Protein AF-A0A945NA41-F1 (afdb_monomer)

pLDDT: mean 89.03, std 14.98, range [33.72, 98.69]

Foldseek 3Di:
DDDPDVPPQALDFDWDWAADVPGPFIWIWFQAQCVLVVVAFSTDTDTDHGFDADPNHTDDDQADDDDPPRVVLVVQLVVQSVVDPRRNPFDPPQDDHRLCSVLSSCVRRVVRVGDDDPSSRNSVVND

Sequence (127 aa):
ADTWGWRGWFAIHTWIAAKRTGESNYKVYDVVGWRGYSGHPVMRITQDIPDRYWFGEKPRLIKEHRGEGVDDLIDAVDKAADAYPWKTTYKPFPGPNSNTFTAWIAKHVPELELALPFSAIGSGYVE

Nearest PDB structures (foldseek):
  8tqv-assembly2_B  TM=2.430E-01  e=1.225E+00  Mycobacterium tuberculosis H37Rv
  8tqv-assembly1_A  TM=2.205E-01  e=3.169E+00  Mycobacterium tuberculosis H37Rv

Radius of gyration: 14.48 Å; Cα contacts (8 Å, |Δi|>4): 191; chains: 1; bounding box: 37×35×36 Å

Mean predicted aligned error: 4.95 Å

Structure (mmCIF, N/CA/C/O backbone):
data_AF-A0A945NA41-F1
#
_entry.id   AF-A0A945NA41-F1
#
loop_
_atom_site.group_PDB
_atom_site.id
_atom_site.type_symbol
_atom_site.label_atom_id
_atom_site.label_alt_id
_atom_site.label_comp_id
_atom_site.label_asym_id
_atom_site.label_entity_id
_atom_site.label_seq_id
_atom_site.pdbx_PDB_ins_code
_atom_site.Cartn_x
_atom_site.Cartn_y
_atom_site.Cartn_z
_atom_site.occupancy
_atom_site.B_iso_or_equiv
_atom_site.auth_seq_id
_atom_site.auth_comp_id
_atom_site.auth_asym_id
_atom_site.auth_atom_id
_atom_site.pdbx_PDB_model_num
ATOM 1 N N . ALA A 1 1 ? 15.112 24.136 -6.008 1.00 39.28 1 ALA A N 1
ATOM 2 C CA . ALA A 1 1 ? 16.103 23.215 -5.423 1.00 39.28 1 ALA A CA 1
ATOM 3 C C . ALA A 1 1 ? 16.226 22.022 -6.353 1.00 39.28 1 ALA A C 1
ATOM 5 O O . ALA A 1 1 ? 15.224 21.627 -6.941 1.00 39.28 1 ALA A O 1
ATOM 6 N N . ASP A 1 2 ? 17.444 21.547 -6.562 1.00 33.72 2 ASP A N 1
ATOM 7 C CA . ASP A 1 2 ? 17.819 20.827 -7.778 1.00 33.72 2 ASP A CA 1
ATOM 8 C C . ASP A 1 2 ? 17.432 19.345 -7.787 1.00 33.72 2 ASP A C 1
ATOM 10 O O . ASP A 1 2 ? 17.391 18.670 -6.756 1.00 33.72 2 ASP A O 1
ATOM 14 N N . THR A 1 3 ? 17.155 18.828 -8.985 1.00 35.44 3 THR A N 1
ATOM 15 C CA . THR A 1 3 ? 16.677 17.461 -9.219 1.00 35.44 3 THR A CA 1
ATOM 16 C C . THR A 1 3 ? 17.778 16.420 -9.008 1.00 35.44 3 THR A C 1
ATOM 18 O O . THR A 1 3 ? 18.441 15.987 -9.955 1.00 35.44 3 THR A O 1
ATOM 21 N N . TRP A 1 4 ? 17.947 15.973 -7.763 1.00 39.78 4 TRP A N 1
ATOM 22 C CA . TRP A 1 4 ? 18.799 14.837 -7.400 1.00 39.78 4 TRP A CA 1
ATOM 23 C C . TRP A 1 4 ? 18.200 13.492 -7.863 1.00 39.78 4 TRP A C 1
ATOM 25 O O . TRP A 1 4 ? 17.640 12.722 -7.086 1.00 39.78 4 TRP A O 1
ATOM 35 N N . GLY A 1 5 ? 18.358 13.193 -9.155 1.00 47.72 5 GLY A N 1
ATOM 36 C CA . GLY A 1 5 ? 17.996 11.908 -9.765 1.00 47.72 5 GLY A CA 1
ATOM 37 C C . GLY A 1 5 ? 16.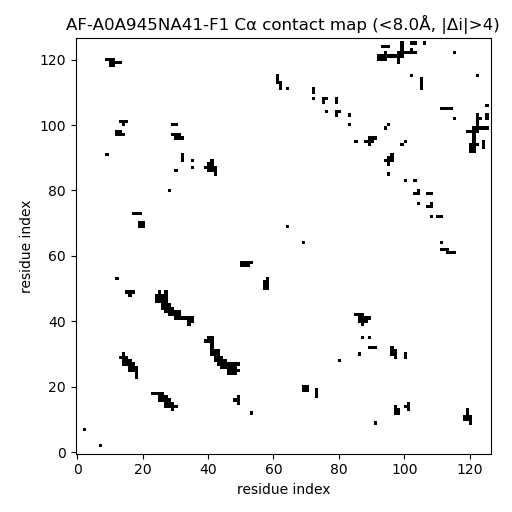663 11.901 -10.528 1.00 47.72 5 GLY A C 1
ATOM 38 O O . GLY A 1 5 ? 15.790 12.739 -10.334 1.00 47.72 5 GLY A O 1
ATOM 39 N N . TRP A 1 6 ? 16.513 10.927 -11.432 1.00 43.31 6 TRP A N 1
ATOM 40 C CA . TRP A 1 6 ? 15.491 10.892 -12.484 1.00 43.31 6 TRP A CA 1
ATOM 41 C C . TRP A 1 6 ? 14.220 10.029 -12.291 1.00 43.31 6 TRP A C 1
ATOM 43 O O . TRP A 1 6 ? 13.378 10.041 -13.177 1.00 43.31 6 TRP A O 1
ATOM 53 N N . ARG A 1 7 ? 13.931 9.217 -11.264 1.00 47.75 7 ARG A N 1
ATOM 54 C CA . ARG A 1 7 ? 14.354 9.099 -9.850 1.00 47.75 7 ARG A CA 1
ATOM 55 C C . ARG A 1 7 ? 14.036 10.292 -8.935 1.00 47.75 7 ARG A C 1
ATOM 57 O O . ARG A 1 7 ? 14.367 10.225 -7.762 1.00 47.75 7 ARG A O 1
ATOM 64 N N . GLY A 1 8 ? 13.224 11.246 -9.396 1.00 50.47 8 GLY A N 1
ATOM 65 C CA . GLY A 1 8 ? 12.404 12.129 -8.551 1.00 50.47 8 GLY A CA 1
ATOM 66 C C . GLY A 1 8 ? 11.145 11.432 -8.003 1.00 50.47 8 GLY A C 1
ATOM 67 O O . GLY A 1 8 ? 10.056 11.981 -8.092 1.00 50.47 8 GLY A O 1
ATOM 68 N N . TRP A 1 9 ? 11.293 10.188 -7.532 1.00 47.88 9 TRP A N 1
ATOM 69 C CA . TRP A 1 9 ? 10.380 9.442 -6.642 1.00 47.88 9 TRP A CA 1
ATOM 70 C C . TRP A 1 9 ? 8.880 9.275 -6.982 1.00 47.88 9 TRP A C 1
ATOM 72 O O . TRP A 1 9 ? 8.164 8.654 -6.198 1.00 47.88 9 TRP A O 1
ATOM 82 N N . PHE A 1 10 ? 8.462 9.675 -8.189 1.00 53.94 10 PHE A N 1
ATOM 83 C CA . PHE A 1 10 ? 7.085 9.685 -8.719 1.00 53.94 10 PHE A CA 1
ATOM 84 C C . PHE A 1 10 ? 6.205 10.760 -8.080 1.00 53.94 10 PHE A C 1
ATOM 86 O O . PHE A 1 10 ? 6.318 11.058 -6.896 1.00 53.94 10 PHE A O 1
ATOM 93 N N . ALA A 1 11 ? 5.344 11.375 -8.903 1.00 66.12 11 ALA A N 1
ATOM 94 C CA . ALA A 1 11 ? 4.624 12.604 -8.552 1.00 66.12 11 ALA A CA 1
ATOM 95 C C . ALA A 1 11 ? 3.759 12.470 -7.285 1.00 66.12 11 ALA A C 1
ATOM 97 O O . ALA A 1 11 ? 3.554 13.457 -6.585 1.00 66.12 11 ALA A O 1
ATOM 98 N N . ILE A 1 12 ? 3.314 11.247 -6.980 1.00 81.56 12 ILE A N 1
ATOM 99 C CA . ILE A 1 12 ? 3.057 10.770 -5.619 1.00 81.56 12 ILE A CA 1
ATOM 100 C C . ILE A 1 12 ? 3.550 9.321 -5.475 1.00 81.56 12 ILE A C 1
ATOM 102 O O . ILE A 1 12 ? 3.556 8.555 -6.445 1.00 81.56 12 ILE A O 1
ATOM 106 N N . HIS A 1 13 ? 3.891 8.940 -4.243 1.00 91.50 13 HIS A N 1
ATOM 107 C CA . HIS A 1 13 ? 3.971 7.550 -3.791 1.00 91.50 13 HIS A CA 1
ATOM 108 C C . HIS A 1 13 ? 2.708 7.221 -2.984 1.00 91.50 13 HIS A C 1
ATOM 110 O O . HIS A 1 13 ? 2.206 8.077 -2.257 1.00 91.50 13 HIS A O 1
ATOM 116 N N . THR A 1 14 ? 2.184 6.002 -3.120 1.00 94.81 14 THR A N 1
ATOM 117 C CA . THR A 1 14 ? 0.938 5.572 -2.466 1.00 94.81 14 THR A CA 1
ATOM 118 C C . THR A 1 14 ? 1.107 4.209 -1.800 1.00 94.81 14 THR A C 1
ATOM 120 O O . THR A 1 14 ? 1.792 3.328 -2.317 1.00 94.81 14 THR A O 1
ATOM 123 N N . TRP A 1 15 ? 0.477 4.047 -0.640 1.00 97.25 15 TRP A N 1
ATOM 124 C CA . TRP A 1 15 ? 0.457 2.829 0.169 1.00 97.25 15 TRP A CA 1
ATOM 125 C C . TRP A 1 15 ? -0.926 2.665 0.801 1.00 97.25 15 TRP A C 1
ATOM 127 O O . TRP A 1 15 ? -1.760 3.571 0.728 1.00 97.25 15 TRP A O 1
ATOM 137 N N . ILE A 1 16 ? -1.164 1.521 1.438 1.00 98.38 16 ILE A N 1
ATOM 138 C CA . ILE A 1 16 ? -2.334 1.306 2.297 1.00 98.38 16 ILE A CA 1
ATOM 139 C C . ILE A 1 16 ? -1.844 1.104 3.729 1.00 98.38 16 ILE A C 1
ATOM 141 O O . ILE A 1 16 ? -0.829 0.445 3.951 1.00 98.38 16 ILE A O 1
ATOM 145 N N . ALA A 1 17 ? -2.570 1.658 4.698 1.00 98.38 17 ALA A N 1
ATOM 146 C CA . ALA A 1 17 ? -2.370 1.399 6.116 1.00 98.38 17 ALA A CA 1
ATOM 147 C C . ALA A 1 17 ? -3.681 0.889 6.726 1.00 98.38 17 ALA A C 1
ATOM 149 O O . ALA A 1 17 ? -4.715 1.544 6.616 1.00 98.38 17 ALA A O 1
ATOM 150 N N . ALA A 1 18 ? -3.627 -0.277 7.360 1.00 98.31 18 ALA A N 1
ATOM 151 C CA . ALA A 1 18 ? -4.747 -0.948 8.011 1.00 98.31 18 ALA A CA 1
ATOM 152 C C . ALA A 1 18 ? -4.488 -1.096 9.511 1.00 98.31 18 ALA A C 1
ATOM 154 O O . ALA A 1 18 ? -3.337 -1.197 9.934 1.00 98.31 18 ALA A O 1
ATOM 155 N N . LYS A 1 19 ? -5.554 -1.149 10.309 1.00 98.12 19 LYS A N 1
ATOM 156 C CA . LYS A 1 19 ? -5.506 -1.525 11.725 1.00 98.12 19 LYS A CA 1
ATOM 157 C C . LYS A 1 19 ? -6.869 -2.066 12.134 1.00 98.12 19 LYS A C 1
ATOM 159 O O . LYS A 1 19 ? -7.857 -1.343 12.005 1.00 98.12 19 LYS A O 1
ATOM 164 N N . ARG A 1 20 ? -6.906 -3.311 12.596 1.00 97.75 20 ARG A N 1
ATOM 165 C CA . ARG A 1 20 ? -8.132 -4.036 12.944 1.00 97.75 20 ARG A CA 1
ATOM 166 C C . ARG A 1 20 ? -8.749 -3.543 14.251 1.00 97.75 20 ARG A C 1
ATOM 168 O O . ARG A 1 20 ? -8.113 -2.820 15.035 1.00 97.75 20 ARG A O 1
ATOM 175 N N . THR A 1 21 ? -9.987 -3.947 14.511 1.00 96.94 21 THR A N 1
ATOM 176 C CA . THR A 1 21 ? -10.659 -3.690 15.791 1.00 96.94 21 THR A CA 1
ATOM 177 C C . THR A 1 21 ? -9.823 -4.253 16.946 1.00 96.94 21 THR A C 1
ATOM 179 O O . THR A 1 21 ? -9.434 -5.416 16.952 1.00 96.94 21 THR A O 1
ATOM 182 N N . GLY A 1 22 ? -9.502 -3.405 17.927 1.00 95.75 22 GLY A N 1
ATOM 183 C CA . GLY A 1 22 ? -8.657 -3.762 19.075 1.00 95.75 22 GLY A CA 1
ATOM 184 C C . GLY A 1 22 ? -7.139 -3.762 18.829 1.00 95.75 22 GLY A C 1
ATOM 185 O O . GLY A 1 22 ? -6.387 -3.781 19.803 1.00 95.75 22 GLY A O 1
ATOM 186 N N . GLU A 1 23 ? -6.649 -3.669 17.586 1.00 96.50 23 GLU A N 1
ATOM 187 C CA . GLU A 1 23 ? -5.202 -3.603 17.327 1.00 96.50 23 GLU A CA 1
ATOM 188 C C . GLU A 1 23 ? -4.588 -2.268 17.783 1.00 96.50 23 GLU A C 1
ATOM 190 O O . GLU A 1 23 ? -5.155 -1.184 17.608 1.00 96.50 23 GLU A O 1
ATOM 195 N N . SER A 1 24 ? -3.375 -2.335 18.334 1.00 96.44 24 SER A N 1
ATOM 196 C CA . SER A 1 24 ? -2.611 -1.174 18.808 1.00 96.44 24 SER A CA 1
ATOM 197 C C . SER A 1 24 ? -1.719 -0.535 17.736 1.00 96.44 24 SER A C 1
ATOM 199 O O . SER A 1 24 ? -1.435 0.657 17.823 1.00 96.44 24 SER A O 1
ATOM 201 N N . ASN A 1 25 ? -1.314 -1.286 16.707 1.00 97.12 25 ASN A N 1
ATOM 202 C CA . ASN A 1 25 ? -0.368 -0.858 15.670 1.00 97.12 25 ASN A CA 1
ATOM 203 C C . ASN A 1 25 ? -0.982 -0.975 14.270 1.00 97.12 25 ASN A C 1
ATOM 205 O O . ASN A 1 25 ? -1.847 -1.817 14.063 1.00 97.12 25 ASN A O 1
ATOM 209 N N . TYR A 1 26 ? -0.514 -0.180 13.303 1.00 98.31 26 TYR A N 1
ATOM 210 C CA . TYR A 1 26 ? -0.933 -0.324 11.906 1.00 98.31 26 TYR A CA 1
ATOM 211 C C . TYR A 1 26 ? -0.071 -1.354 11.161 1.00 98.31 26 TYR A C 1
ATOM 213 O O . TYR A 1 26 ? 1.142 -1.441 11.367 1.00 98.31 26 TYR A O 1
ATOM 221 N N . LYS A 1 27 ? -0.702 -2.082 10.239 1.00 98.25 27 LYS A N 1
ATOM 222 C CA . LYS A 1 27 ? -0.076 -2.855 9.163 1.00 98.25 27 LYS A CA 1
ATOM 223 C C . LYS A 1 27 ? -0.042 -1.980 7.904 1.00 98.25 27 LYS A C 1
ATOM 225 O O . LYS A 1 27 ? -1.086 -1.512 7.455 1.00 98.25 27 LYS A O 1
ATOM 230 N N . VAL A 1 28 ? 1.136 -1.760 7.326 1.00 98.38 28 VAL A N 1
ATOM 231 C CA . VAL A 1 28 ? 1.326 -1.018 6.070 1.00 98.38 28 VAL A CA 1
ATOM 232 C C . VAL A 1 28 ? 1.676 -1.974 4.934 1.00 98.38 28 VAL A C 1
ATOM 234 O O . VAL A 1 28 ? 2.510 -2.868 5.097 1.00 98.38 28 VAL A O 1
ATOM 237 N N . TYR A 1 29 ? 1.037 -1.746 3.786 1.00 98.50 29 TYR A N 1
ATOM 238 C CA . TYR A 1 29 ? 1.253 -2.445 2.523 1.00 98.50 29 TYR A CA 1
ATOM 239 C C . TYR A 1 29 ? 1.821 -1.450 1.503 1.00 98.50 29 TYR A C 1
ATOM 241 O O . TYR A 1 29 ? 1.140 -0.484 1.140 1.00 98.50 29 TYR A O 1
ATOM 249 N N . ASP A 1 30 ? 3.049 -1.669 1.035 1.00 96.00 30 ASP A N 1
ATOM 250 C CA . ASP A 1 30 ? 3.719 -0.780 0.080 1.00 96.00 30 ASP A CA 1
ATOM 251 C C . ASP A 1 30 ? 4.531 -1.527 -0.993 1.00 96.00 30 ASP A C 1
ATOM 253 O O . ASP A 1 30 ? 4.827 -2.718 -0.882 1.00 96.00 30 ASP A O 1
ATOM 257 N N . VAL A 1 31 ? 4.864 -0.818 -2.083 1.00 96.12 31 VAL A N 1
ATOM 258 C CA . VAL A 1 31 ? 5.741 -1.308 -3.162 1.00 96.12 31 VAL A CA 1
ATOM 259 C C . VAL A 1 31 ? 6.888 -0.324 -3.395 1.00 96.12 31 VAL A C 1
ATOM 261 O O . VAL A 1 31 ? 6.708 0.814 -3.829 1.00 96.12 31 VAL A O 1
ATOM 264 N N . VAL A 1 32 ? 8.091 -0.797 -3.087 1.00 92.88 32 VAL A N 1
ATOM 265 C CA . VAL A 1 32 ? 9.243 -0.014 -2.633 1.00 92.88 32 VAL A CA 1
ATOM 266 C C . VAL A 1 32 ? 10.472 -0.478 -3.426 1.00 92.88 32 VAL A C 1
ATOM 268 O O . VAL A 1 32 ? 11.223 -1.365 -3.019 1.00 92.88 32 VAL A O 1
ATOM 271 N N . GLY A 1 33 ? 10.648 0.085 -4.626 1.00 89.69 33 GLY A N 1
ATOM 272 C CA . GLY A 1 33 ? 11.473 -0.511 -5.688 1.00 89.69 33 GLY A CA 1
ATOM 273 C C . GLY A 1 33 ? 12.948 -0.775 -5.360 1.00 89.69 33 GLY A C 1
ATOM 274 O O . GLY A 1 33 ? 13.532 -1.712 -5.899 1.00 89.69 33 GLY A O 1
ATOM 275 N N . TRP A 1 34 ? 13.563 -0.008 -4.455 1.00 88.88 34 TRP A N 1
ATOM 276 C CA . TRP A 1 34 ? 14.980 -0.182 -4.111 1.00 88.88 34 TRP A CA 1
ATOM 277 C C . TRP A 1 34 ? 15.256 -1.398 -3.219 1.00 88.88 34 TRP A C 1
ATOM 279 O O . TRP A 1 34 ? 16.403 -1.834 -3.149 1.00 88.88 34 TRP A O 1
ATOM 289 N N . ARG A 1 35 ? 14.223 -2.008 -2.616 1.00 91.69 35 ARG A N 1
ATOM 290 C CA . ARG A 1 35 ? 14.336 -3.300 -1.912 1.00 91.69 35 ARG A CA 1
ATOM 291 C C . ARG A 1 35 ? 14.883 -4.406 -2.823 1.00 91.69 35 ARG A C 1
ATOM 293 O O . ARG A 1 35 ? 15.652 -5.248 -2.363 1.00 91.69 35 ARG A O 1
ATOM 300 N N . GLY A 1 36 ? 14.560 -4.343 -4.118 1.00 90.19 36 GLY A N 1
ATOM 301 C CA . GLY A 1 36 ? 15.058 -5.276 -5.128 1.00 90.19 36 GLY A CA 1
ATOM 302 C C . GLY A 1 36 ? 16.578 -5.227 -5.317 1.00 90.19 36 GLY A C 1
ATOM 303 O O . GLY A 1 36 ? 17.179 -6.258 -5.604 1.00 90.19 36 GLY A O 1
ATOM 304 N N . TYR A 1 37 ? 17.234 -4.082 -5.072 1.00 89.06 37 TYR A N 1
ATOM 305 C CA . TYR A 1 37 ? 18.703 -3.989 -5.122 1.00 89.06 37 TYR A CA 1
ATOM 306 C C . TYR A 1 37 ? 19.390 -4.769 -3.986 1.00 89.06 37 TYR A C 1
ATOM 308 O O . TYR A 1 37 ? 20.573 -5.076 -4.089 1.00 89.06 37 TYR A O 1
ATOM 316 N N . SER A 1 38 ? 18.656 -5.109 -2.920 1.00 90.62 38 SER A N 1
ATOM 317 C CA . SER A 1 38 ? 19.116 -5.964 -1.816 1.00 90.62 38 SER A CA 1
ATOM 318 C C . SER A 1 38 ? 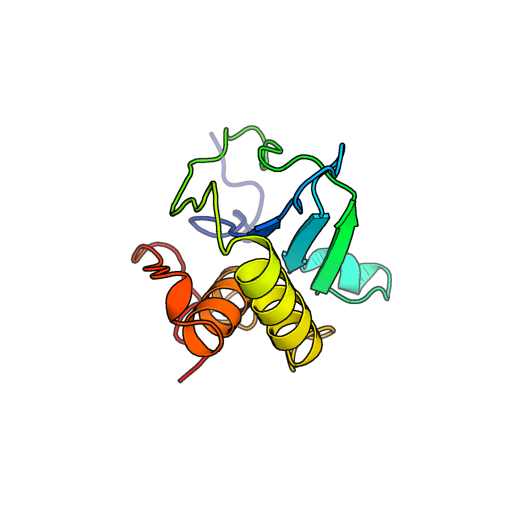18.555 -7.392 -1.898 1.00 90.62 38 SER A C 1
ATOM 320 O O . SER A 1 38 ? 18.595 -8.122 -0.914 1.00 90.62 38 SER A O 1
ATOM 322 N N . GLY A 1 39 ? 17.992 -7.794 -3.046 1.00 91.81 39 GLY A N 1
ATOM 323 C CA . GLY A 1 39 ? 17.412 -9.129 -3.245 1.00 91.81 39 GLY A CA 1
ATOM 324 C C . GLY A 1 39 ? 16.088 -9.379 -2.511 1.00 91.81 39 GLY A C 1
ATOM 325 O O . GLY A 1 39 ? 15.595 -10.505 -2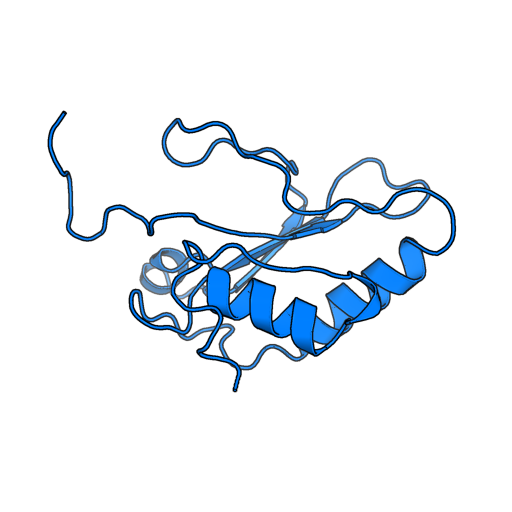.508 1.00 91.81 39 GLY A O 1
ATOM 326 N N . HIS A 1 40 ? 15.489 -8.359 -1.891 1.00 94.50 40 HIS A N 1
ATOM 327 C CA . HIS A 1 40 ? 14.199 -8.486 -1.215 1.00 94.50 40 HIS A CA 1
ATOM 328 C C . HIS A 1 40 ? 13.023 -8.250 -2.179 1.00 94.50 40 HIS A C 1
ATOM 330 O O . HIS A 1 40 ? 13.149 -7.451 -3.111 1.00 94.50 40 HIS A O 1
ATOM 336 N N . PRO A 1 41 ? 11.842 -8.849 -1.916 1.00 95.81 41 PRO A N 1
ATOM 337 C CA . PRO A 1 41 ? 10.597 -8.447 -2.561 1.00 95.81 41 PRO A CA 1
ATOM 338 C C . PRO A 1 41 ? 10.390 -6.932 -2.470 1.00 95.81 41 PRO A C 1
ATOM 340 O O . PRO A 1 41 ? 10.605 -6.324 -1.415 1.00 95.81 41 PRO A O 1
ATOM 343 N N . VAL A 1 42 ? 9.985 -6.331 -3.589 1.00 95.81 42 VAL A N 1
ATOM 344 C CA . VAL A 1 42 ? 9.679 -4.897 -3.673 1.00 95.81 42 VAL A CA 1
ATOM 345 C C . VAL A 1 42 ? 8.352 -4.584 -3.001 1.00 95.81 42 VAL A C 1
ATOM 347 O O . VAL A 1 42 ? 8.215 -3.504 -2.441 1.00 95.81 42 VAL A O 1
ATOM 350 N N . MET A 1 43 ? 7.415 -5.532 -3.002 1.00 97.62 43 MET A N 1
ATOM 351 C CA . MET A 1 43 ? 6.204 -5.472 -2.192 1.00 97.62 43 MET A CA 1
ATOM 352 C C . MET A 1 43 ? 6.509 -5.883 -0.746 1.00 97.62 43 MET A C 1
ATOM 354 O O . MET A 1 43 ? 7.243 -6.848 -0.511 1.00 97.62 43 MET A O 1
ATOM 358 N N . ARG A 1 44 ? 5.972 -5.133 0.218 1.00 96.44 44 ARG A N 1
ATOM 359 C CA . ARG A 1 44 ? 6.141 -5.345 1.661 1.00 96.44 44 ARG A CA 1
ATOM 360 C C . ARG A 1 44 ? 4.780 -5.252 2.354 1.00 96.44 44 ARG A C 1
ATOM 362 O O . ARG A 1 44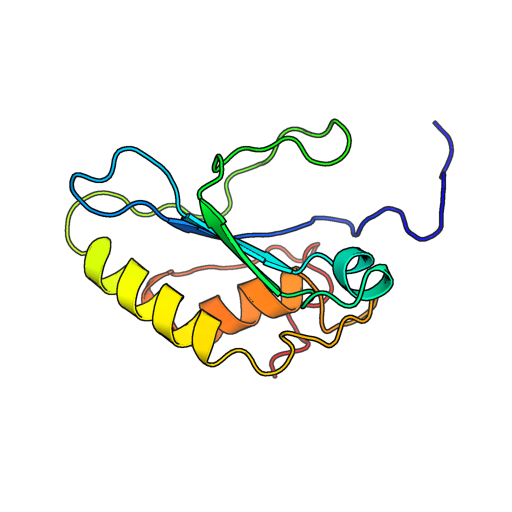 ? 3.977 -4.376 2.052 1.00 96.44 44 ARG A O 1
ATOM 369 N N . ILE A 1 45 ? 4.576 -6.141 3.325 1.00 97.88 45 ILE A N 1
ATOM 370 C CA . ILE A 1 45 ? 3.551 -6.046 4.369 1.00 97.88 45 ILE A CA 1
ATOM 371 C C . ILE A 1 45 ? 4.301 -6.052 5.700 1.00 97.88 45 ILE A C 1
ATOM 373 O O . ILE A 1 45 ? 5.156 -6.914 5.911 1.00 97.88 45 ILE A O 1
ATOM 377 N N . THR A 1 46 ? 4.050 -5.086 6.580 1.00 97.12 46 THR A N 1
ATOM 378 C CA . THR A 1 46 ? 4.734 -5.000 7.883 1.00 97.12 46 THR A CA 1
ATOM 379 C C . THR A 1 46 ? 3.958 -4.140 8.868 1.00 97.12 46 THR A C 1
ATOM 381 O O . THR A 1 46 ? 3.177 -3.286 8.463 1.00 97.12 46 THR A O 1
ATOM 384 N N . GLN A 1 47 ? 4.230 -4.300 10.161 1.00 97.88 47 GLN A N 1
ATOM 385 C CA . GLN A 1 47 ? 3.890 -3.280 11.146 1.00 97.88 47 GLN A CA 1
ATOM 386 C C . GLN A 1 47 ? 4.686 -1.991 10.852 1.00 97.88 47 GLN A C 1
ATOM 388 O O . GLN A 1 47 ? 5.898 -2.064 10.628 1.00 97.88 47 GLN A O 1
ATOM 393 N N . ASP A 1 48 ? 4.017 -0.836 10.807 1.00 96.31 48 ASP A N 1
ATOM 394 C CA . ASP A 1 48 ? 4.609 0.493 10.555 1.00 96.31 48 ASP A CA 1
ATOM 395 C C . ASP A 1 48 ? 3.639 1.609 11.031 1.00 96.31 48 ASP A C 1
ATOM 397 O O . ASP A 1 48 ? 2.565 1.319 11.562 1.00 96.31 48 ASP A O 1
ATOM 401 N N . ILE A 1 49 ? 3.994 2.885 10.851 1.00 96.12 49 ILE A N 1
ATOM 402 C CA . ILE A 1 49 ? 3.089 4.034 11.051 1.00 96.12 49 ILE A CA 1
ATOM 403 C C . ILE A 1 49 ? 2.352 4.397 9.744 1.00 96.12 49 ILE A C 1
ATOM 405 O O . ILE A 1 49 ? 2.938 4.275 8.666 1.00 96.12 49 ILE A O 1
ATOM 409 N N . PRO A 1 50 ? 1.088 4.865 9.801 1.00 95.69 50 PRO A N 1
ATOM 410 C CA . PRO A 1 50 ? 0.281 5.122 8.604 1.00 95.69 50 PRO A CA 1
ATOM 411 C C . PRO A 1 50 ? 0.714 6.384 7.839 1.00 95.69 50 PRO A C 1
ATOM 413 O O . PRO A 1 50 ? 0.510 6.471 6.630 1.00 95.69 50 PRO A O 1
ATOM 416 N N . ASP A 1 51 ? 1.308 7.353 8.537 1.00 94.00 51 ASP A N 1
ATOM 417 C CA . ASP A 1 51 ? 1.576 8.726 8.101 1.00 94.00 51 ASP A CA 1
ATOM 418 C C . ASP A 1 51 ? 3.081 9.056 8.045 1.00 94.00 51 ASP A C 1
ATOM 420 O O . ASP A 1 51 ? 3.512 10.195 8.244 1.00 94.00 51 ASP A O 1
ATOM 424 N N . ARG A 1 52 ? 3.898 8.049 7.712 1.00 90.88 52 ARG A N 1
ATOM 425 C CA . ARG A 1 52 ? 5.339 8.193 7.469 1.00 90.88 52 ARG A CA 1
ATOM 426 C C . ARG A 1 52 ? 5.626 9.284 6.424 1.00 90.88 52 ARG A C 1
ATOM 428 O O . ARG A 1 52 ? 5.122 9.239 5.305 1.00 90.88 52 ARG A O 1
ATOM 435 N N . TYR A 1 53 ? 6.500 10.230 6.774 1.00 89.56 53 TYR A N 1
ATOM 436 C CA . TYR A 1 53 ? 7.007 11.251 5.850 1.00 89.56 53 TYR A CA 1
ATOM 437 C C . TYR A 1 53 ? 7.798 10.612 4.699 1.00 89.56 53 TYR A C 1
ATOM 439 O O . TYR A 1 53 ? 8.633 9.731 4.923 1.00 89.56 53 TYR A O 1
ATOM 447 N N . TRP A 1 54 ? 7.577 11.093 3.475 1.00 86.12 54 TRP A N 1
ATOM 448 C CA . TRP A 1 54 ? 8.200 10.568 2.258 1.00 86.12 54 TRP A CA 1
ATOM 449 C C . TRP A 1 54 ? 9.153 11.612 1.673 1.00 86.12 54 TRP A C 1
ATOM 451 O O . TRP A 1 54 ? 8.722 12.636 1.159 1.00 86.12 54 TRP A O 1
ATOM 461 N N . PHE A 1 55 ? 10.465 11.385 1.790 1.00 84.50 55 PHE A N 1
ATOM 462 C CA . PHE A 1 55 ? 11.514 12.316 1.325 1.00 84.50 55 PHE A CA 1
ATOM 463 C C . PHE A 1 55 ? 11.428 13.741 1.906 1.00 84.50 55 PHE A C 1
ATOM 465 O O . PHE A 1 55 ? 11.916 14.695 1.312 1.00 84.50 55 PHE A O 1
ATOM 472 N N . GLY A 1 56 ? 10.852 13.865 3.106 1.00 84.62 56 GLY A N 1
ATOM 473 C CA . GLY A 1 56 ? 10.611 15.140 3.788 1.00 84.62 56 GLY A CA 1
ATOM 474 C C . GLY A 1 56 ? 9.199 15.693 3.580 1.00 84.62 56 GLY A C 1
ATOM 475 O O . GLY A 1 56 ? 8.761 16.520 4.376 1.00 84.62 56 GLY A O 1
ATOM 476 N N . GLU A 1 57 ? 8.452 15.183 2.599 1.00 85.94 57 GLU A N 1
ATOM 477 C CA . GLU A 1 57 ? 7.061 15.567 2.371 1.00 85.94 57 GLU A CA 1
ATOM 478 C C . GLU A 1 57 ? 6.110 14.875 3.352 1.00 85.94 57 GLU A C 1
ATOM 480 O O . GLU A 1 57 ? 6.232 13.679 3.649 1.00 85.94 57 GLU A O 1
ATOM 485 N N . LYS A 1 58 ? 5.126 15.638 3.840 1.00 91.31 58 LYS A N 1
ATOM 486 C CA . LYS A 1 58 ? 4.066 15.124 4.711 1.00 91.31 58 LYS A CA 1
ATOM 487 C C . LYS A 1 58 ? 3.007 14.395 3.868 1.00 91.31 58 LYS A C 1
ATOM 489 O O . LYS A 1 58 ? 2.505 14.985 2.908 1.00 91.31 58 LYS A O 1
ATOM 494 N N . PRO A 1 59 ? 2.597 13.164 4.225 1.00 93.00 59 PRO A N 1
ATOM 495 C CA . PRO A 1 59 ? 1.557 12.456 3.487 1.00 93.00 59 PRO A CA 1
ATOM 496 C C . PRO A 1 59 ? 0.200 13.161 3.535 1.00 93.00 59 PRO A C 1
ATOM 498 O O . PRO A 1 59 ? -0.135 13.894 4.472 1.00 93.00 59 PRO A O 1
ATOM 501 N N . ARG A 1 60 ? -0.612 12.877 2.515 1.00 92.94 60 ARG A N 1
ATOM 502 C CA . ARG A 1 60 ? -2.015 13.282 2.420 1.00 92.94 60 ARG A CA 1
ATOM 503 C C . ARG A 1 60 ? -2.899 12.045 2.344 1.00 92.94 60 ARG A C 1
ATOM 505 O O . ARG A 1 60 ? -2.613 11.123 1.589 1.00 92.94 60 ARG A O 1
ATOM 512 N N . LEU A 1 61 ? -3.996 12.073 3.089 1.00 95.75 61 LEU A N 1
ATOM 513 C CA . LEU A 1 61 ? -5.041 11.060 3.030 1.00 95.75 61 LEU A CA 1
ATOM 514 C C . LEU A 1 61 ? -5.774 11.135 1.677 1.00 95.75 61 LEU A C 1
ATOM 516 O O . LEU A 1 61 ? -6.112 12.232 1.228 1.00 95.75 61 LEU A O 1
ATOM 520 N N . ILE A 1 62 ? -6.006 9.983 1.039 1.00 95.31 62 ILE A N 1
ATOM 521 C CA . ILE A 1 62 ? -6.781 9.870 -0.215 1.00 95.31 62 ILE A CA 1
ATOM 522 C C . ILE A 1 62 ? -8.207 9.384 0.088 1.00 95.31 62 ILE A C 1
ATOM 524 O O . ILE A 1 62 ? -9.177 9.982 -0.367 1.00 95.31 62 ILE A O 1
ATOM 528 N N . LYS A 1 63 ? -8.324 8.327 0.897 1.00 96.94 63 LYS A N 1
ATOM 529 C CA . LYS A 1 63 ? -9.570 7.718 1.376 1.00 96.94 63 LYS A CA 1
ATOM 530 C C . LYS A 1 63 ? -9.316 7.150 2.774 1.00 96.94 63 LYS A C 1
ATOM 532 O O . LYS A 1 63 ? -8.184 6.787 3.087 1.00 96.94 63 LYS A O 1
ATOM 537 N N . GLU A 1 64 ? -10.353 7.074 3.596 1.00 97.38 64 GLU A N 1
ATOM 538 C CA . GLU A 1 64 ? -10.324 6.464 4.926 1.00 97.38 64 GLU A CA 1
ATOM 539 C C . GLU A 1 64 ? -11.640 5.731 5.187 1.00 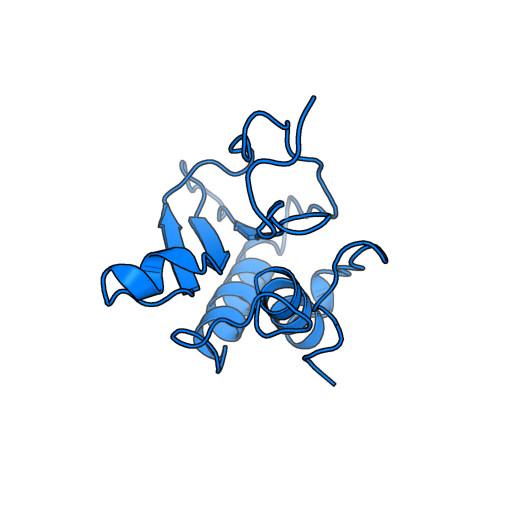97.38 64 GLU A C 1
ATOM 541 O O . GLU A 1 64 ? -12.689 6.164 4.714 1.00 97.38 64 GLU A O 1
ATOM 546 N N . HIS A 1 65 ? -11.560 4.647 5.960 1.00 97.31 65 HIS A N 1
ATOM 547 C CA . HIS A 1 65 ? -12.692 3.893 6.495 1.00 97.31 65 HIS A CA 1
ATOM 548 C C . HIS A 1 65 ? -12.478 3.687 7.998 1.00 97.31 65 HIS A C 1
ATOM 550 O O . HIS A 1 65 ? -11.350 3.449 8.438 1.00 97.31 65 HIS A O 1
ATOM 556 N N . ARG A 1 66 ? -13.542 3.816 8.798 1.00 96.50 66 ARG A N 1
ATOM 557 C CA . ARG A 1 66 ? -13.531 3.651 10.264 1.00 96.50 66 ARG A CA 1
ATOM 558 C C . ARG A 1 66 ? -14.890 3.150 10.744 1.00 96.50 66 ARG A C 1
ATOM 560 O O . ARG A 1 66 ? -15.908 3.607 10.238 1.00 96.50 66 ARG A O 1
ATOM 567 N N . GLY A 1 67 ? -14.892 2.330 11.793 1.00 94.44 67 GLY A N 1
ATOM 568 C CA . GLY A 1 67 ? -16.110 1.833 12.436 1.00 94.44 67 GLY A CA 1
ATOM 569 C C . GLY A 1 67 ? -16.362 0.362 12.126 1.00 94.44 67 GLY A C 1
ATOM 570 O O . GLY A 1 67 ? -15.423 -0.424 12.062 1.00 94.44 67 GLY A O 1
ATOM 571 N N . GLU A 1 68 ? -17.630 0.000 11.976 1.00 93.75 68 GLU A N 1
ATOM 572 C CA . GLU A 1 68 ? -18.076 -1.352 11.633 1.00 93.75 68 GLU A CA 1
ATOM 573 C C . GLU A 1 68 ? -17.630 -1.755 10.210 1.00 93.75 68 GLU A C 1
ATOM 575 O O . GLU A 1 68 ? -17.422 -0.896 9.353 1.00 93.75 68 GLU A O 1
ATOM 580 N N . GLY A 1 69 ? -17.425 -3.054 9.964 1.00 92.69 69 GLY A N 1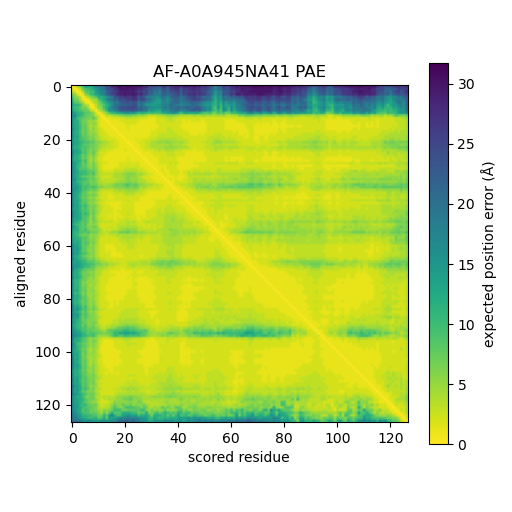
ATOM 581 C CA . GLY A 1 69 ? -17.008 -3.597 8.659 1.00 92.69 69 GLY A CA 1
ATOM 582 C C . GLY A 1 69 ? -15.543 -3.357 8.253 1.00 92.69 69 GLY A C 1
ATOM 583 O O . GLY A 1 69 ? -15.106 -3.867 7.221 1.00 92.69 69 GLY A O 1
ATOM 584 N N . VAL A 1 70 ? -14.739 -2.623 9.039 1.00 96.38 70 VAL A N 1
ATOM 585 C CA . VAL A 1 70 ? -13.320 -2.399 8.685 1.00 96.38 70 VAL A CA 1
ATOM 586 C C . VAL A 1 70 ? -12.491 -3.679 8.699 1.00 96.38 70 VAL A C 1
ATOM 588 O O . VAL A 1 70 ? -11.555 -3.787 7.916 1.00 96.38 70 VAL A O 1
ATOM 591 N N . ASP A 1 71 ? -12.816 -4.656 9.544 1.00 98.19 71 ASP A N 1
ATOM 592 C CA . ASP A 1 71 ? -12.051 -5.904 9.619 1.00 98.19 71 ASP A CA 1
ATOM 593 C C . ASP A 1 71 ? -12.249 -6.769 8.361 1.00 98.19 71 ASP A C 1
ATOM 595 O O . ASP A 1 71 ? -11.271 -7.314 7.849 1.00 98.19 71 ASP A O 1
ATOM 599 N N . ASP A 1 72 ? -13.462 -6.785 7.793 1.00 98.12 72 ASP A N 1
ATOM 600 C CA . ASP A 1 72 ? -13.773 -7.443 6.515 1.00 98.12 72 ASP A CA 1
ATOM 601 C C . ASP A 1 72 ? -13.070 -6.746 5.335 1.00 98.12 72 ASP A C 1
ATOM 603 O O . ASP A 1 72 ? -12.502 -7.402 4.457 1.00 98.12 72 ASP A O 1
ATOM 607 N N . LEU A 1 73 ? -13.029 -5.404 5.338 1.00 98.00 73 LEU A N 1
ATOM 608 C CA . LEU A 1 73 ? -12.234 -4.628 4.375 1.00 98.00 73 LEU A CA 1
ATOM 609 C C . LEU A 1 73 ? -10.738 -4.959 4.484 1.00 98.00 73 LEU A C 1
ATOM 611 O O . LEU A 1 73 ? -10.049 -5.038 3.467 1.00 98.00 73 LEU A O 1
ATOM 615 N N . ILE A 1 74 ? -10.219 -5.163 5.698 1.00 98.50 74 ILE A N 1
ATOM 616 C CA . ILE A 1 74 ? -8.808 -5.509 5.913 1.00 98.50 74 ILE A CA 1
ATOM 617 C C . ILE A 1 74 ? -8.526 -6.953 5.472 1.00 98.50 74 ILE A C 1
ATOM 619 O O . ILE A 1 74 ? -7.482 -7.174 4.862 1.00 98.50 74 ILE A O 1
ATOM 623 N N . ASP A 1 75 ? -9.443 -7.904 5.673 1.00 98.62 75 ASP A N 1
ATOM 624 C CA . ASP A 1 75 ? -9.346 -9.262 5.106 1.00 98.62 75 ASP A CA 1
ATOM 625 C C . ASP A 1 75 ? -9.323 -9.246 3.571 1.00 98.62 75 ASP A C 1
ATOM 627 O O . ASP A 1 75 ? -8.510 -9.938 2.946 1.00 98.62 75 ASP A O 1
ATOM 631 N N . ALA A 1 76 ? -10.168 -8.422 2.947 1.00 98.62 76 ALA A N 1
ATOM 632 C CA . ALA A 1 76 ? -10.176 -8.244 1.499 1.00 98.62 76 ALA A CA 1
ATOM 633 C C . ALA A 1 76 ? -8.867 -7.610 0.986 1.00 98.62 76 ALA A C 1
ATOM 635 O O . ALA A 1 76 ? -8.317 -8.068 -0.020 1.00 98.62 76 ALA A O 1
ATOM 636 N N . VAL A 1 77 ? -8.317 -6.616 1.699 1.00 98.62 77 VAL A N 1
ATOM 637 C CA . VAL A 1 77 ? -7.010 -6.005 1.390 1.00 98.62 77 VAL A CA 1
ATOM 638 C C . VAL A 1 77 ? -5.861 -6.998 1.567 1.00 98.62 77 VAL A C 1
ATOM 640 O O . VAL A 1 77 ? -5.035 -7.100 0.662 1.00 98.62 77 VAL A O 1
ATOM 643 N N . ASP A 1 78 ? -5.808 -7.745 2.676 1.00 98.56 78 ASP A N 1
ATOM 644 C CA . ASP A 1 78 ? -4.805 -8.794 2.922 1.00 98.56 78 ASP A CA 1
ATOM 645 C C . ASP A 1 78 ? -4.824 -9.815 1.767 1.00 98.56 78 ASP A C 1
ATOM 647 O O . ASP A 1 78 ? -3.798 -10.063 1.128 1.00 98.56 78 ASP A O 1
ATOM 651 N N . LYS A 1 79 ? -6.011 -10.318 1.400 1.00 98.69 79 LYS A N 1
ATOM 652 C CA . LYS A 1 79 ? -6.211 -11.261 0.287 1.00 98.69 79 LYS A CA 1
ATOM 653 C C . LYS A 1 79 ? -5.801 -10.687 -1.076 1.00 98.69 79 LYS A C 1
ATOM 655 O O . LYS A 1 79 ? -5.141 -11.374 -1.858 1.00 98.69 79 LYS A O 1
ATOM 660 N N . ALA A 1 80 ? -6.177 -9.445 -1.383 1.00 98.50 80 ALA A N 1
ATOM 661 C CA . ALA A 1 80 ? -5.823 -8.796 -2.647 1.00 98.50 80 ALA A CA 1
ATOM 662 C C . ALA A 1 80 ? -4.318 -8.485 -2.731 1.00 98.50 80 ALA A C 1
ATOM 664 O O . ALA A 1 80 ? -3.717 -8.620 -3.801 1.00 98.50 80 ALA A O 1
ATOM 665 N N . ALA A 1 81 ? -3.692 -8.124 -1.608 1.00 98.38 81 ALA A N 1
ATOM 666 C CA . ALA A 1 81 ? -2.253 -7.926 -1.493 1.00 98.38 81 ALA A CA 1
ATOM 667 C C . ALA A 1 81 ? -1.488 -9.245 -1.668 1.00 98.38 81 ALA A C 1
ATOM 669 O O . ALA A 1 81 ? -0.455 -9.272 -2.345 1.00 98.38 81 ALA A O 1
ATOM 670 N N . ASP A 1 82 ? -2.021 -10.352 -1.145 1.00 98.06 82 ASP A N 1
ATOM 671 C CA . ASP A 1 82 ? -1.418 -11.663 -1.350 1.00 98.06 82 ASP A CA 1
ATOM 672 C C . ASP A 1 82 ? -1.596 -12.217 -2.768 1.00 98.06 82 ASP A C 1
ATOM 674 O O . ASP A 1 82 ? -0.700 -12.907 -3.262 1.00 98.06 82 ASP A O 1
ATOM 678 N N . ALA A 1 83 ? -2.665 -11.834 -3.465 1.00 98.06 83 ALA A N 1
ATOM 679 C CA . ALA A 1 83 ? -2.861 -12.126 -4.884 1.00 98.06 83 ALA A CA 1
ATOM 680 C C . ALA A 1 83 ? -2.013 -11.252 -5.838 1.00 98.06 83 ALA A C 1
ATOM 682 O O . ALA A 1 83 ? -1.985 -11.527 -7.037 1.00 98.06 83 ALA A O 1
ATOM 683 N N . TYR A 1 84 ? -1.326 -10.208 -5.349 1.00 98.19 84 TYR A N 1
ATOM 684 C CA . TYR A 1 84 ? -0.585 -9.266 -6.199 1.00 98.19 84 TYR A CA 1
ATOM 685 C C . TYR A 1 84 ? 0.518 -9.970 -7.020 1.00 98.19 84 TYR A C 1
ATOM 687 O O . TYR A 1 84 ? 1.426 -10.560 -6.429 1.00 98.19 84 TYR A O 1
ATOM 695 N N . PRO A 1 85 ? 0.517 -9.892 -8.366 1.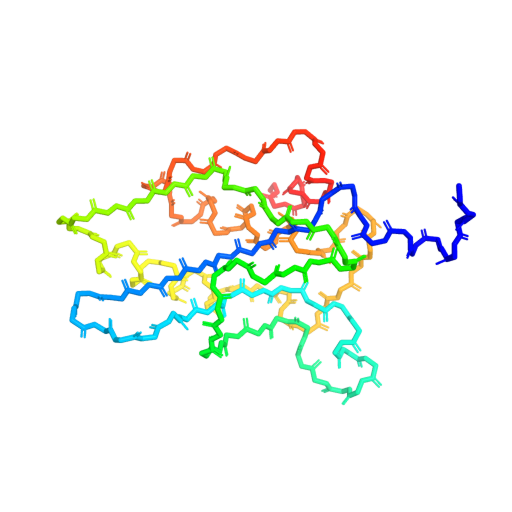00 96.88 85 PRO A N 1
ATOM 696 C CA . PRO A 1 85 ? 1.449 -10.669 -9.189 1.00 96.88 85 PRO A CA 1
ATOM 697 C C . PRO A 1 85 ? 2.875 -10.094 -9.238 1.00 96.88 85 PRO A C 1
ATOM 699 O O . PRO A 1 85 ? 3.828 -10.828 -9.490 1.00 96.88 85 PRO A O 1
ATOM 702 N N . TRP A 1 86 ? 3.069 -8.797 -8.972 1.00 96.62 86 TRP A N 1
ATOM 703 C CA . TRP A 1 86 ? 4.364 -8.120 -9.158 1.00 96.62 86 TRP A CA 1
ATOM 704 C C . TRP A 1 86 ? 5.166 -7.932 -7.857 1.00 96.62 86 TRP A C 1
ATOM 706 O O . TRP A 1 86 ? 5.916 -6.966 -7.727 1.00 96.62 86 TRP A O 1
ATOM 716 N N . LYS A 1 87 ? 5.067 -8.862 -6.889 1.00 97.06 87 LYS A N 1
ATOM 717 C CA . LYS A 1 87 ? 5.749 -8.763 -5.570 1.00 97.06 87 LYS A CA 1
ATOM 718 C C . LYS A 1 87 ? 7.274 -8.567 -5.648 1.00 97.06 87 LYS A C 1
ATOM 720 O O . LYS A 1 87 ? 7.863 -7.979 -4.742 1.00 97.06 87 LYS A O 1
ATOM 725 N N . THR A 1 88 ? 7.914 -9.032 -6.721 1.00 96.31 88 THR A N 1
ATOM 726 C CA . THR A 1 88 ? 9.368 -8.942 -6.975 1.00 96.31 88 THR A CA 1
ATOM 727 C C . 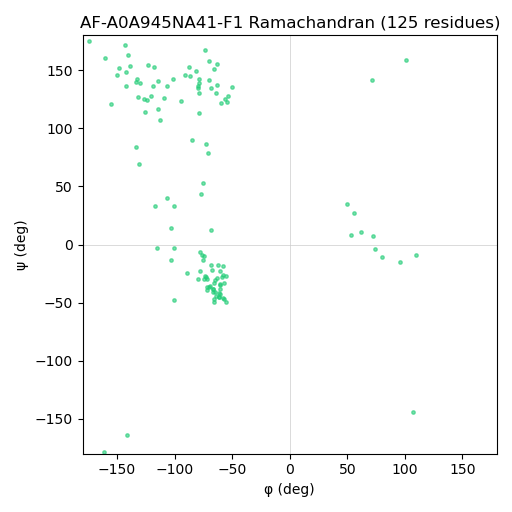THR A 1 88 ? 9.735 -8.077 -8.188 1.00 96.31 88 THR A C 1
ATOM 729 O O . THR A 1 88 ? 10.917 -7.865 -8.444 1.00 96.31 88 THR A O 1
ATOM 732 N N . THR A 1 89 ? 8.751 -7.553 -8.928 1.00 94.31 89 THR A N 1
ATOM 733 C CA . THR A 1 89 ? 8.974 -6.791 -10.168 1.00 94.31 89 THR A CA 1
ATOM 734 C C . THR A 1 89 ? 8.664 -5.318 -9.935 1.00 94.31 89 THR A C 1
ATOM 736 O O . THR A 1 89 ? 7.560 -4.978 -9.522 1.00 94.31 89 THR A O 1
ATOM 739 N N . TYR A 1 90 ? 9.613 -4.430 -10.239 1.00 91.88 90 TYR A N 1
ATOM 740 C CA . TYR A 1 90 ? 9.412 -2.983 -10.164 1.00 91.88 90 TYR A CA 1
ATOM 741 C C . TYR A 1 90 ? 9.907 -2.303 -11.436 1.00 91.88 90 TYR A C 1
ATOM 743 O O . TYR A 1 90 ? 11.071 -2.457 -11.813 1.00 91.88 90 TYR A O 1
ATOM 751 N N . LYS A 1 91 ? 9.054 -1.491 -12.061 1.00 88.62 91 LYS A N 1
ATOM 752 C CA . LYS A 1 91 ? 9.439 -0.580 -13.141 1.00 88.62 91 LYS A CA 1
ATOM 753 C C . LYS A 1 91 ? 8.966 0.829 -12.773 1.00 88.62 91 LYS A C 1
ATOM 755 O O . LYS A 1 91 ? 7.776 1.010 -12.534 1.00 88.62 91 LYS A O 1
ATOM 760 N N . PRO A 1 92 ? 9.860 1.834 -12.758 1.00 80.62 92 PRO A N 1
ATOM 761 C CA . PRO A 1 92 ? 9.521 3.185 -12.309 1.00 80.62 92 PRO A CA 1
ATOM 762 C C . PRO A 1 92 ? 8.365 3.811 -13.106 1.00 80.62 92 PRO A C 1
ATOM 764 O O . PRO A 1 92 ? 7.432 4.356 -12.525 1.00 80.62 92 PRO A O 1
ATOM 767 N N . PHE A 1 93 ? 8.417 3.693 -14.436 1.00 81.19 93 PHE A N 1
ATOM 768 C CA . PHE A 1 93 ? 7.432 4.248 -15.361 1.00 81.19 93 PHE A CA 1
ATOM 769 C C . PHE A 1 93 ? 7.191 3.285 -16.544 1.00 81.19 93 PHE A C 1
ATOM 771 O O . PHE A 1 93 ? 8.166 2.757 -17.093 1.00 81.19 93 PHE A O 1
ATOM 778 N N . PRO A 1 94 ? 5.937 3.047 -16.978 1.00 80.12 94 PRO A N 1
ATOM 779 C CA . PRO A 1 94 ? 4.699 3.456 -16.309 1.00 80.12 94 PRO A CA 1
ATOM 780 C C . PRO A 1 94 ? 4.430 2.634 -15.037 1.00 80.12 94 PRO A C 1
ATOM 782 O O . PRO A 1 94 ? 4.029 3.205 -14.034 1.00 80.12 94 PRO A O 1
ATOM 785 N N . GLY A 1 95 ? 4.714 1.330 -15.056 1.00 86.81 95 GLY A N 1
ATOM 786 C CA . GLY A 1 95 ? 4.535 0.385 -13.948 1.00 86.81 95 GLY A CA 1
ATOM 787 C C . GLY A 1 95 ? 5.106 -0.998 -14.311 1.00 86.81 95 GLY A C 1
ATOM 788 O O . GLY A 1 95 ? 5.582 -1.160 -15.444 1.00 86.81 95 GLY A O 1
ATOM 789 N N . PRO A 1 96 ? 5.117 -1.976 -13.383 1.00 93.12 96 PRO A N 1
ATOM 790 C CA . PRO A 1 96 ? 4.454 -1.943 -12.078 1.00 93.12 96 PRO A CA 1
ATOM 791 C C . PRO A 1 96 ? 5.235 -1.148 -11.016 1.00 93.12 96 PRO A C 1
ATOM 793 O O . PRO A 1 96 ? 6.449 -1.310 -10.870 1.00 93.12 96 PRO A O 1
ATOM 796 N N . ASN A 1 97 ? 4.534 -0.303 -10.256 1.00 93.50 97 ASN A N 1
ATOM 797 C CA . ASN A 1 97 ? 5.079 0.507 -9.158 1.00 93.50 97 ASN A CA 1
ATOM 798 C C . ASN A 1 97 ? 4.089 0.586 -7.964 1.00 93.50 97 ASN A C 1
ATOM 800 O O . ASN A 1 97 ? 3.156 -0.210 -7.866 1.00 93.50 97 ASN A O 1
ATOM 804 N N . SER A 1 98 ? 4.276 1.531 -7.035 1.00 94.06 98 SER A N 1
ATOM 805 C CA . SER A 1 98 ? 3.375 1.735 -5.885 1.00 94.06 98 SER A CA 1
ATOM 806 C C . SER A 1 98 ? 1.939 2.086 -6.263 1.00 94.06 98 SER A C 1
ATOM 808 O O . SER A 1 98 ? 0.999 1.646 -5.609 1.00 94.06 98 SER A O 1
ATOM 810 N N . ASN A 1 99 ? 1.771 2.837 -7.347 1.00 94.31 99 ASN A N 1
ATOM 811 C CA . ASN A 1 99 ? 0.470 3.293 -7.818 1.00 94.31 99 ASN A CA 1
ATOM 812 C C . ASN A 1 99 ? -0.247 2.168 -8.583 1.00 94.31 99 ASN A C 1
ATOM 814 O O . ASN A 1 99 ? -1.466 2.058 -8.520 1.00 94.31 99 ASN A O 1
ATOM 818 N N . THR A 1 100 ? 0.513 1.270 -9.223 1.00 95.94 100 THR A N 1
ATOM 819 C CA . THR A 1 100 ? 0.009 -0.022 -9.719 1.00 95.94 100 THR A CA 1
ATOM 820 C C . THR A 1 100 ? -0.515 -0.901 -8.585 1.00 95.94 100 THR A C 1
ATOM 822 O O . THR A 1 100 ? -1.562 -1.522 -8.729 1.00 95.94 100 THR A O 1
ATOM 825 N N . PHE A 1 101 ? 0.186 -0.954 -7.449 1.00 97.50 101 PHE A N 1
ATOM 826 C CA . PHE A 1 101 ? -0.246 -1.751 -6.301 1.00 97.50 101 PHE A CA 1
ATOM 827 C C . PHE A 1 101 ? -1.542 -1.221 -5.679 1.00 97.50 101 PHE A C 1
ATOM 829 O O . PHE A 1 101 ? -2.490 -1.984 -5.510 1.00 97.50 101 PHE A O 1
ATOM 836 N N . THR A 1 102 ? -1.636 0.079 -5.397 1.00 97.19 102 THR A N 1
ATOM 837 C CA . THR A 1 102 ? -2.871 0.655 -4.839 1.00 97.19 102 THR A CA 1
ATOM 838 C C . THR A 1 102 ? -4.047 0.585 -5.819 1.00 97.19 102 THR A C 1
ATOM 840 O O . THR A 1 102 ? -5.166 0.318 -5.387 1.00 97.19 102 THR A O 1
ATOM 843 N N . ALA A 1 103 ? -3.805 0.701 -7.132 1.00 96.69 103 ALA A N 1
ATOM 844 C CA . ALA A 1 103 ? -4.823 0.450 -8.157 1.00 96.69 103 ALA A CA 1
ATOM 845 C C . ALA A 1 103 ? -5.255 -1.025 -8.219 1.00 96.69 103 ALA A C 1
ATOM 847 O O . ALA A 1 103 ? -6.440 -1.311 -8.377 1.00 96.69 103 ALA A O 1
ATOM 848 N N . TRP A 1 104 ? -4.323 -1.968 -8.047 1.00 98.00 104 TRP A N 1
ATOM 849 C CA . TRP A 1 104 ? -4.637 -3.396 -7.970 1.00 98.00 104 TRP A CA 1
ATOM 850 C C . TRP A 1 104 ? -5.542 -3.705 -6.777 1.00 98.00 104 TRP A C 1
ATOM 852 O O . TRP A 1 104 ? -6.533 -4.412 -6.951 1.00 98.00 104 TRP A O 1
ATOM 862 N N . ILE A 1 105 ? -5.256 -3.148 -5.595 1.00 98.38 105 ILE A N 1
ATOM 863 C CA . ILE A 1 105 ? -6.133 -3.321 -4.431 1.00 98.38 105 ILE A CA 1
ATOM 864 C C . ILE A 1 105 ? -7.501 -2.669 -4.687 1.00 98.38 105 ILE A C 1
ATOM 866 O O . ILE A 1 105 ? -8.515 -3.320 -4.466 1.00 98.38 105 ILE A O 1
ATOM 870 N N . ALA A 1 106 ? -7.555 -1.452 -5.241 1.00 97.38 106 ALA A N 1
ATOM 871 C CA . ALA A 1 106 ? -8.820 -0.785 -5.576 1.00 97.38 106 ALA A CA 1
ATOM 872 C C . ALA A 1 106 ? -9.681 -1.564 -6.597 1.00 97.38 106 ALA A C 1
ATOM 874 O O . ALA A 1 106 ? -10.905 -1.552 -6.494 1.00 97.38 106 ALA A O 1
ATOM 875 N N . LYS A 1 107 ? -9.064 -2.275 -7.555 1.00 97.25 107 LYS A N 1
ATOM 876 C CA . LYS A 1 107 ? -9.767 -3.131 -8.535 1.00 97.25 107 LYS A CA 1
ATOM 877 C C . LYS A 1 107 ? -10.341 -4.413 -7.911 1.00 97.25 107 LYS A C 1
ATOM 879 O O . LYS A 1 107 ? -11.337 -4.926 -8.410 1.00 97.25 107 LYS A O 1
ATOM 884 N N . HIS A 1 108 ? -9.716 -4.934 -6.852 1.00 98.00 108 HIS A N 1
ATOM 885 C CA . HIS A 1 108 ? -10.094 -6.203 -6.208 1.00 98.00 108 HIS A CA 1
ATOM 886 C C . HIS A 1 108 ? -10.873 -6.041 -4.894 1.00 98.00 108 HIS A C 1
ATOM 888 O O . HIS A 1 108 ? -11.442 -7.020 -4.418 1.00 98.00 108 HIS A O 1
ATOM 894 N N . VAL A 1 109 ? -10.902 -4.833 -4.327 1.00 98.12 109 VAL A N 1
ATOM 895 C CA . VAL A 1 109 ? -11.682 -4.453 -3.139 1.00 98.12 109 VAL A CA 1
ATOM 896 C C . VAL A 1 109 ? -12.450 -3.158 -3.460 1.00 98.12 109 VAL A C 1
ATOM 898 O O . VAL A 1 109 ? -12.078 -2.079 -2.981 1.00 98.12 109 VAL A O 1
ATOM 901 N N . PRO A 1 110 ? -13.468 -3.209 -4.345 1.00 97.06 110 PRO A N 1
ATOM 902 C CA . PRO A 1 110 ? -14.222 -2.026 -4.769 1.00 97.06 110 PRO A CA 1
ATOM 903 C C . PRO A 1 110 ? -14.929 -1.312 -3.605 1.00 97.06 110 PRO A C 1
ATOM 905 O O . PRO A 1 110 ? -15.160 -0.105 -3.681 1.00 97.06 110 PRO A O 1
ATOM 908 N N . GLU A 1 111 ? -15.194 -2.018 -2.504 1.00 96.44 111 GLU A N 1
ATOM 909 C CA . GLU A 1 111 ? -15.756 -1.503 -1.251 1.00 96.44 111 GLU A CA 1
ATOM 910 C C . GLU A 1 111 ? -14.847 -0.457 -0.576 1.00 96.44 111 GLU A C 1
ATOM 912 O O . GLU A 1 111 ? -15.306 0.336 0.246 1.00 96.44 111 GLU A O 1
ATOM 917 N N . LEU A 1 112 ? -13.562 -0.385 -0.955 1.00 96.62 112 LEU A N 1
ATOM 918 C CA . LEU A 1 112 ? -12.695 0.721 -0.550 1.00 96.62 112 LEU A CA 1
ATOM 919 C C . LEU A 1 112 ? -13.108 2.063 -1.171 1.00 96.62 112 LEU A C 1
ATOM 921 O O . LEU A 1 112 ? -12.704 3.094 -0.636 1.00 96.62 112 LEU A O 1
ATOM 925 N N . GLU A 1 113 ? -13.850 2.079 -2.283 1.00 95.62 113 GLU A N 1
ATOM 926 C CA . GLU A 1 113 ? -14.198 3.283 -3.059 1.00 95.62 113 GLU A CA 1
ATOM 927 C C . GLU A 1 113 ? -12.967 4.169 -3.383 1.00 95.62 113 GLU A C 1
ATOM 929 O O . GLU A 1 113 ? -13.022 5.404 -3.358 1.00 95.62 113 GLU A O 1
ATOM 934 N N . LEU A 1 114 ? -11.809 3.540 -3.621 1.00 94.62 114 LEU A N 1
ATOM 935 C CA . LEU A 1 114 ? -10.515 4.218 -3.735 1.00 94.62 114 LEU A CA 1
ATOM 936 C C . LEU A 1 114 ? -10.270 4.758 -5.153 1.00 94.62 114 LEU A C 1
ATOM 938 O O . LEU A 1 114 ? -9.657 4.105 -5.997 1.00 94.62 114 LEU A O 1
ATOM 942 N N . ALA A 1 115 ? -10.686 6.001 -5.393 1.00 92.44 115 ALA A N 1
ATOM 943 C CA . ALA A 1 115 ? -10.268 6.762 -6.568 1.00 92.44 115 ALA A CA 1
ATOM 944 C C . ALA A 1 115 ? -8.851 7.339 -6.369 1.00 92.44 115 ALA A C 1
ATOM 946 O O . ALA A 1 115 ? -8.635 8.222 -5.537 1.00 92.44 115 ALA A O 1
ATOM 947 N N . LEU A 1 116 ? -7.875 6.862 -7.147 1.00 91.12 116 LEU A N 1
ATOM 948 C CA . LEU A 1 116 ? -6.531 7.448 -7.180 1.00 91.12 116 LEU A CA 1
ATOM 949 C C . LEU A 1 116 ? -6.509 8.731 -8.036 1.00 91.12 116 LEU A C 1
ATOM 951 O O . LEU A 1 116 ? -7.153 8.775 -9.085 1.00 91.12 116 LEU A O 1
ATOM 955 N N . PRO A 1 117 ? -5.753 9.774 -7.644 1.00 88.62 117 PRO A N 1
ATOM 956 C CA . PRO A 1 117 ? -5.648 11.007 -8.425 1.00 88.62 117 PRO A CA 1
ATOM 957 C C . PRO A 1 117 ? -4.852 10.789 -9.721 1.00 88.62 117 PRO A C 1
ATOM 959 O O . PRO A 1 117 ? -3.989 9.917 -9.790 1.00 88.62 117 PRO A O 1
ATOM 962 N N . PHE A 1 118 ? -5.046 11.650 -10.726 1.00 83.50 118 PHE A N 1
ATOM 963 C CA . PHE A 1 118 ? -4.328 11.576 -12.013 1.00 83.50 118 PHE A CA 1
ATOM 964 C C . PHE A 1 118 ? -2.788 11.646 -11.901 1.00 83.50 118 PHE A C 1
ATOM 966 O O . PHE A 1 118 ? -2.084 11.224 -12.814 1.00 83.50 118 PHE A O 1
ATOM 973 N N . SER A 1 119 ? -2.244 12.137 -10.780 1.00 81.56 119 SER A N 1
ATOM 974 C CA . SER A 1 119 ? -0.806 12.112 -10.471 1.00 81.56 119 SER A CA 1
ATOM 975 C C . SER A 1 119 ? -0.271 10.730 -10.056 1.00 81.56 119 SER A C 1
ATOM 977 O O . SER A 1 119 ? 0.947 10.551 -9.986 1.00 81.56 119 SER A O 1
ATOM 979 N N . ALA A 1 120 ? -1.140 9.740 -9.817 1.00 81.88 120 ALA A N 1
ATOM 980 C CA . ALA A 1 120 ? -0.801 8.358 -9.464 1.00 81.88 120 ALA A CA 1
ATOM 981 C C . ALA A 1 120 ? -0.301 7.547 -10.680 1.00 81.88 120 ALA A C 1
ATOM 983 O O . ALA A 1 120 ? -0.808 6.469 -10.992 1.00 81.88 120 ALA A O 1
ATOM 984 N N . ILE A 1 121 ? 0.702 8.072 -11.389 1.00 80.38 121 ILE A N 1
ATOM 985 C CA . ILE A 1 121 ? 1.248 7.486 -12.620 1.00 80.38 121 ILE A CA 1
ATOM 986 C C . ILE A 1 121 ? 1.665 6.027 -12.365 1.00 80.38 121 ILE A C 1
ATOM 988 O O . ILE A 1 121 ? 2.476 5.752 -11.476 1.00 80.38 121 ILE A O 1
ATOM 992 N N . GLY A 1 122 ? 1.091 5.109 -13.146 1.00 79.69 122 GLY A N 1
ATOM 993 C CA . GLY A 1 122 ? 1.252 3.657 -13.002 1.00 79.69 122 GLY A CA 1
ATOM 994 C C . GLY A 1 122 ? 0.015 2.910 -12.502 1.00 79.69 122 GLY A C 1
ATOM 995 O O . GLY A 1 122 ? -0.004 1.682 -12.576 1.00 79.69 122 GLY A O 1
ATOM 996 N N . SER A 1 123 ? -1.032 3.613 -12.058 1.00 76.69 123 SER A N 1
ATOM 997 C CA . SER A 1 123 ? -2.331 3.016 -11.705 1.00 76.69 123 SER A CA 1
ATOM 998 C C . SER A 1 123 ? -2.964 2.234 -12.866 1.00 76.69 123 SER A C 1
ATOM 1000 O O . SER A 1 123 ? -3.326 1.073 -12.699 1.00 76.69 123 SER A O 1
ATOM 1002 N N . GLY A 1 124 ? -2.984 2.815 -14.070 1.00 78.44 124 GLY A N 1
ATOM 1003 C CA . GLY A 1 124 ? -3.469 2.185 -15.311 1.00 78.44 124 GLY A CA 1
ATOM 1004 C C . GLY A 1 124 ? -2.618 1.027 -15.855 1.00 78.44 124 GLY A C 1
ATOM 1005 O O . GLY A 1 124 ? -2.807 0.617 -16.988 1.00 78.44 124 GLY A O 1
ATOM 1006 N N . TYR A 1 125 ? -1.664 0.490 -15.087 1.00 77.44 125 TYR A N 1
ATOM 1007 C CA . TYR A 1 125 ? -0.994 -0.774 -15.432 1.00 77.44 125 TYR A CA 1
ATOM 1008 C C . TYR A 1 125 ? -1.873 -2.003 -15.099 1.00 77.44 125 TYR A C 1
ATOM 1010 O O . TYR A 1 125 ? -1.511 -3.129 -15.422 1.00 77.44 125 TYR A O 1
ATOM 1018 N N . VAL A 1 126 ? -3.021 -1.798 -14.438 1.00 75.38 126 VAL A N 1
ATOM 1019 C CA . VAL A 1 126 ? -3.951 -2.857 -14.009 1.00 75.38 126 VAL A CA 1
ATOM 1020 C C . VAL A 1 126 ? -5.226 -2.885 -14.863 1.00 75.38 126 VAL A C 1
ATOM 1022 O O . VAL A 1 126 ? -6.322 -3.063 -14.332 1.00 75.38 126 VAL A O 1
ATOM 1025 N N . GLU A 1 127 ? -5.107 -2.695 -16.176 1.00 57.06 127 GLU A N 1
ATOM 1026 C CA . GLU A 1 127 ? -6.208 -2.902 -17.136 1.00 57.06 127 GLU A CA 1
ATOM 1027 C C . GLU A 1 127 ? -6.441 -4.401 -17.390 1.00 57.06 127 GLU A C 1
ATOM 1029 O O . GLU A 1 127 ? -5.488 -5.095 -17.803 1.00 57.06 127 GLU A O 1
#

Solvent-accessible surface area (backbone atoms only — not comparable to full-atom values): 7762 Å² total; per-residue (Å²): 136,80,83,80,53,94,71,66,72,55,90,50,77,49,66,50,62,45,64,51,89,90,55,91,62,31,42,32,40,43,44,45,61,71,37,43,82,74,76,39,55,19,42,47,76,43,81,49,72,80,72,62,63,57,97,84,42,78,68,76,88,85,76,88,87,82,72,85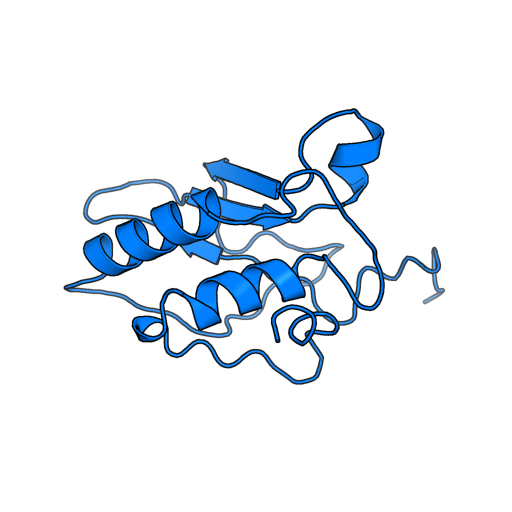,68,46,52,61,52,47,53,43,47,54,52,38,60,71,66,48,87,55,40,71,53,68,30,88,75,58,40,47,35,21,26,19,49,52,36,46,39,31,73,70,35,59,91,66,70,60,76,78,60,93,58,35,66,15,28,84,68,68,119

Secondary structure (DSSP, 8-state):
-----S----S----EEE--TT-SSEEEEEE-GGGGGGTS-SEEEEEE-TT--BTTBPP--S----STTHHHHHHHHHHHHHT-TTTT---SSSSSSHHHHHHHHHHH-GGG-----TT-TTGGG--